Protein AF-A0A8F5C2F7-F1 (afdb_monomer)

Sequence (61 aa):
MAEFRSIRQILSIPNFGVCSQCGKEVDYAEFILVHKNRAYLFCSKACFRKWLRETRVHYGD

Foldseek 3Di:
DDPPPPPPCLVQPPFPDAAQQPRDTDSGFPDWDQDPNDIHGHNDPVSVVVVCVVVVDDDDD

Structure (mmCIF, N/CA/C/O backbone):
data_AF-A0A8F5C2F7-F1
#
_entry.id   AF-A0A8F5C2F7-F1
#
loop_
_atom_site.group_PDB
_atom_site.id
_atom_site.type_symbol
_atom_site.label_atom_id
_atom_site.label_al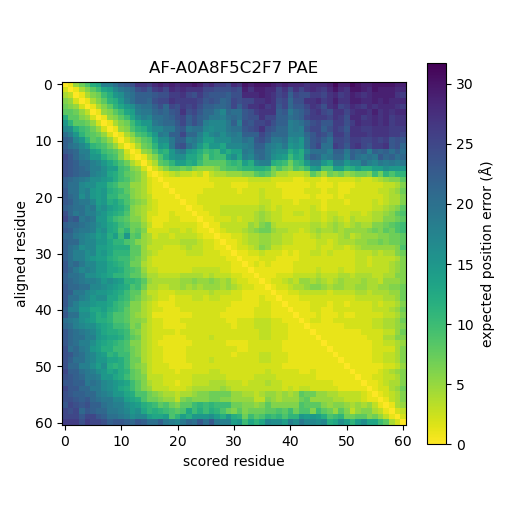t_id
_atom_site.label_comp_id
_atom_site.label_asym_id
_atom_site.label_entity_id
_atom_site.label_seq_id
_atom_site.pdbx_PDB_ins_code
_atom_site.Cartn_x
_atom_site.Cartn_y
_atom_site.Cartn_z
_atom_site.occupancy
_atom_site.B_iso_or_equiv
_atom_site.auth_seq_id
_atom_site.auth_comp_id
_atom_site.auth_asym_id
_atom_site.auth_atom_id
_atom_site.pdbx_PDB_model_num
ATOM 1 N N . MET A 1 1 ? 19.252 -30.292 -17.268 1.00 35.75 1 MET A N 1
ATOM 2 C CA . MET A 1 1 ? 19.012 -29.918 -15.858 1.00 35.75 1 MET A CA 1
ATOM 3 C C . MET A 1 1 ? 18.802 -28.413 -15.841 1.00 35.75 1 MET A C 1
ATOM 5 O O . MET A 1 1 ? 19.750 -27.693 -16.113 1.00 35.75 1 MET A O 1
ATOM 9 N N . ALA A 1 2 ? 17.561 -27.941 -15.700 1.00 42.06 2 ALA A N 1
ATOM 10 C CA . ALA A 1 2 ? 17.270 -26.508 -15.721 1.00 42.06 2 ALA A CA 1
ATOM 11 C C . ALA A 1 2 ? 17.487 -25.938 -14.315 1.00 42.06 2 ALA A C 1
ATOM 13 O O . ALA A 1 2 ? 16.718 -26.214 -13.396 1.00 42.06 2 ALA A O 1
ATOM 14 N N . GLU A 1 3 ? 18.579 -25.198 -14.150 1.00 44.09 3 GLU A N 1
ATOM 15 C CA . GLU A 1 3 ? 18.879 -24.416 -12.956 1.00 44.09 3 GLU A CA 1
ATOM 16 C C . GLU A 1 3 ? 17.842 -23.285 -12.866 1.00 44.09 3 GLU A C 1
ATOM 18 O O . GLU A 1 3 ? 17.958 -22.260 -13.535 1.00 44.09 3 GLU A O 1
ATOM 23 N N . PHE A 1 4 ? 16.783 -23.482 -12.074 1.00 42.78 4 PHE A N 1
ATOM 24 C CA . PHE A 1 4 ? 15.866 -22.405 -11.702 1.00 42.78 4 PHE A CA 1
ATOM 25 C C . PHE A 1 4 ? 16.607 -21.461 -10.750 1.00 42.78 4 PHE A C 1
ATOM 27 O O . PHE A 1 4 ? 16.443 -21.506 -9.530 1.00 42.78 4 PHE A O 1
ATOM 34 N N . ARG A 1 5 ? 17.458 -20.595 -11.311 1.00 45.41 5 ARG A N 1
ATOM 35 C CA . ARG A 1 5 ? 17.901 -19.390 -10.612 1.00 45.41 5 ARG A CA 1
ATOM 36 C C . ARG A 1 5 ? 16.637 -18.634 -10.253 1.00 45.41 5 ARG A C 1
ATOM 38 O O . ARG A 1 5 ? 15.870 -18.277 -11.139 1.00 45.41 5 ARG A O 1
ATOM 45 N N . SER A 1 6 ? 16.404 -18.444 -8.957 1.00 46.03 6 SER A N 1
ATOM 46 C CA . SER A 1 6 ? 15.379 -17.539 -8.451 1.00 46.03 6 SER A CA 1
ATOM 47 C C . SER A 1 6 ? 15.609 -16.189 -9.116 1.00 46.03 6 SER A C 1
ATOM 49 O O . SER A 1 6 ? 16.506 -15.434 -8.737 1.00 46.03 6 SER A O 1
ATOM 51 N N . ILE A 1 7 ? 14.851 -15.923 -10.177 1.00 49.28 7 ILE A N 1
ATOM 52 C CA . ILE A 1 7 ? 14.804 -14.623 -10.809 1.00 49.28 7 ILE A CA 1
ATOM 53 C C . ILE A 1 7 ? 14.055 -13.764 -9.792 1.00 49.28 7 ILE A C 1
ATOM 55 O O . ILE A 1 7 ? 12.848 -13.559 -9.879 1.00 49.28 7 ILE A O 1
ATOM 59 N N . ARG A 1 8 ? 14.788 -13.249 -8.798 1.00 45.88 8 ARG A N 1
ATOM 60 C CA . ARG A 1 8 ? 14.502 -11.940 -8.221 1.00 45.88 8 ARG A CA 1
ATOM 61 C C . ARG A 1 8 ? 14.651 -10.951 -9.373 1.00 45.88 8 ARG A C 1
ATOM 63 O O . ARG A 1 8 ? 15.624 -10.209 -9.446 1.00 45.88 8 ARG A O 1
ATOM 70 N N . GLN A 1 9 ? 13.700 -10.962 -10.303 1.00 47.75 9 GLN A N 1
ATOM 71 C CA . GLN A 1 9 ? 13.386 -9.804 -11.112 1.00 47.75 9 GLN A CA 1
ATOM 72 C C . GLN A 1 9 ? 12.832 -8.813 -10.098 1.00 47.75 9 GLN A C 1
ATOM 74 O O . GLN A 1 9 ? 11.631 -8.660 -9.903 1.00 47.75 9 GLN A O 1
ATOM 79 N N . ILE A 1 10 ? 13.765 -8.185 -9.382 1.00 49.47 10 ILE A N 1
ATOM 80 C CA . ILE A 1 10 ? 13.620 -6.823 -8.927 1.00 49.47 10 ILE A CA 1
ATOM 81 C C . ILE A 1 10 ? 13.408 -6.086 -10.242 1.00 49.47 10 ILE A C 1
ATOM 83 O O . ILE A 1 10 ? 14.348 -5.760 -10.962 1.00 49.47 10 ILE A O 1
ATOM 87 N N . LEU A 1 11 ? 12.143 -6.006 -10.642 1.00 48.47 11 LEU A N 1
ATOM 88 C CA . LEU A 1 11 ? 11.675 -5.071 -11.634 1.00 48.47 11 LEU A CA 1
ATOM 89 C C . LEU A 1 11 ? 12.002 -3.714 -11.017 1.00 48.47 11 LEU A C 1
ATOM 91 O O . LEU A 1 11 ? 11.201 -3.169 -10.264 1.00 48.47 11 LEU A O 1
ATOM 95 N N . SER A 1 12 ? 13.228 -3.237 -11.252 1.00 46.00 12 SER A N 1
ATOM 96 C CA . SER A 1 12 ? 13.678 -1.878 -10.971 1.00 46.00 12 SER A CA 1
ATOM 97 C C . SER A 1 12 ? 12.913 -0.955 -11.915 1.00 46.00 12 SER A C 1
ATOM 99 O O . SER A 1 12 ? 13.461 -0.419 -12.875 1.00 46.00 12 SER A O 1
ATOM 101 N N . ILE A 1 13 ? 11.601 -0.878 -11.710 1.00 53.12 13 ILE A N 1
ATOM 102 C CA . ILE A 1 13 ? 10.733 0.084 -12.358 1.00 53.12 13 ILE A CA 1
ATOM 103 C C . ILE A 1 13 ? 11.052 1.392 -11.637 1.00 53.12 13 ILE A C 1
ATOM 105 O O . ILE A 1 13 ? 10.837 1.458 -10.425 1.00 53.12 13 ILE A O 1
ATOM 109 N N . PRO A 1 14 ? 11.626 2.398 -12.319 1.00 45.38 14 PRO A N 1
ATOM 110 C CA . PRO A 1 14 ? 11.897 3.680 -11.686 1.00 45.38 14 PRO A CA 1
ATOM 111 C C . PRO A 1 14 ? 10.580 4.213 -11.108 1.00 45.38 14 PRO A C 1
ATOM 113 O O . PRO A 1 14 ? 9.619 4.403 -11.849 1.00 45.38 14 PRO A O 1
ATOM 116 N N . ASN A 1 15 ? 10.540 4.385 -9.781 1.00 59.56 15 ASN A N 1
ATOM 117 C CA . ASN A 1 15 ? 9.346 4.674 -8.982 1.00 59.56 15 ASN A CA 1
ATOM 118 C C . ASN A 1 15 ? 8.209 3.643 -9.117 1.00 59.56 15 ASN A C 1
ATOM 120 O O . ASN A 1 15 ? 7.233 3.849 -9.838 1.00 59.56 15 ASN A O 1
ATOM 124 N N . PHE A 1 16 ? 8.278 2.562 -8.332 1.00 71.25 16 PHE A N 1
ATOM 125 C CA . PHE A 1 16 ? 7.175 1.601 -8.197 1.00 71.25 16 PHE A CA 1
ATOM 126 C C . PHE A 1 16 ? 5.902 2.275 -7.654 1.00 71.25 16 PHE A C 1
ATOM 128 O O . PHE A 1 16 ? 4.786 1.904 -8.016 1.00 71.25 16 PHE A O 1
ATOM 135 N N . GLY A 1 17 ? 6.073 3.280 -6.788 1.00 86.50 17 GLY A N 1
ATOM 136 C CA . GLY A 1 17 ? 5.007 4.142 -6.287 1.00 86.50 17 GLY A CA 1
ATOM 137 C C . GLY A 1 17 ? 5.149 4.445 -4.799 1.00 86.50 17 GLY A C 1
ATOM 138 O O . GLY A 1 17 ? 6.228 4.348 -4.219 1.00 86.50 17 GLY A O 1
ATOM 139 N N . VAL A 1 18 ? 4.034 4.806 -4.164 1.00 92.81 18 VAL A N 1
ATOM 140 C CA . VAL A 1 18 ? 3.983 5.146 -2.737 1.00 92.81 18 VAL A CA 1
ATOM 141 C C . VAL A 1 18 ? 3.437 3.970 -1.929 1.00 92.81 18 VAL A C 1
ATOM 143 O O . VAL A 1 18 ? 2.367 3.431 -2.229 1.00 92.81 18 VAL A O 1
ATOM 146 N N . CYS A 1 19 ? 4.141 3.587 -0.861 1.00 93.75 19 CYS A N 1
ATOM 147 C CA . CYS A 1 19 ? 3.663 2.576 0.077 1.00 93.75 19 CYS A CA 1
ATOM 148 C C . CYS A 1 19 ? 2.335 3.017 0.711 1.00 93.75 19 CYS A C 1
ATOM 150 O O . CYS A 1 19 ? 2.265 4.032 1.405 1.00 93.75 19 CYS A O 1
ATOM 152 N N . SER A 1 20 ? 1.295 2.202 0.549 1.00 94.69 20 SER A N 1
ATOM 153 C CA . SER A 1 20 ? -0.070 2.482 1.005 1.00 94.69 20 SER A CA 1
ATOM 154 C C . SER A 1 20 ? -0.224 2.522 2.529 1.00 94.69 20 SER A C 1
ATOM 156 O O . SER A 1 20 ? -1.248 2.993 3.012 1.00 94.69 20 SER A O 1
ATOM 158 N N . GLN A 1 21 ? 0.775 2.046 3.285 1.00 95.94 21 GLN A N 1
ATOM 159 C CA . GLN A 1 21 ? 0.777 2.134 4.748 1.00 95.94 21 GLN A CA 1
ATOM 160 C C . GLN A 1 21 ? 1.590 3.309 5.290 1.00 95.94 21 GLN A C 1
ATOM 162 O O . GLN A 1 21 ? 1.144 3.987 6.2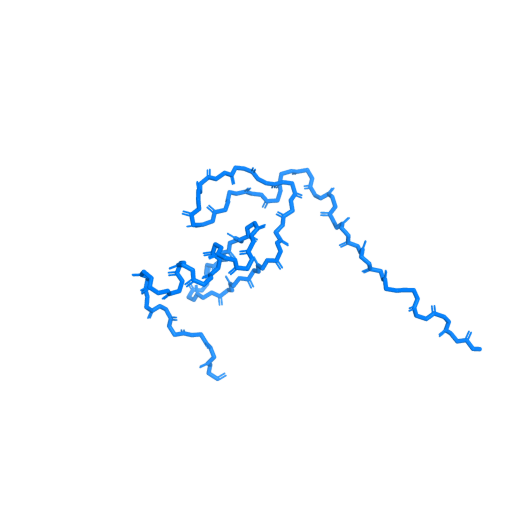09 1.00 95.94 21 GLN A O 1
ATOM 167 N N . CYS A 1 22 ? 2.831 3.480 4.826 1.00 95.38 22 CYS A N 1
ATOM 168 C CA . CYS A 1 22 ? 3.768 4.427 5.436 1.00 95.38 22 CYS A CA 1
ATOM 169 C C . CYS A 1 22 ? 3.977 5.701 4.614 1.00 95.38 22 CYS A C 1
ATOM 171 O O . CYS A 1 22 ? 4.679 6.592 5.083 1.00 95.38 22 CYS A O 1
ATOM 173 N N . GLY A 1 23 ? 3.404 5.789 3.408 1.00 94.38 23 GLY A N 1
ATOM 174 C CA . GLY A 1 23 ? 3.468 6.980 2.560 1.00 94.38 23 GLY A CA 1
ATOM 175 C C . GLY A 1 23 ? 4.836 7.253 1.930 1.00 94.38 23 GLY A C 1
ATOM 176 O O . GLY A 1 23 ? 5.011 8.294 1.312 1.00 94.38 23 GLY A O 1
ATOM 177 N N . LYS A 1 24 ? 5.812 6.348 2.078 1.00 92.69 24 LYS A N 1
ATOM 178 C CA . LYS A 1 24 ? 7.140 6.499 1.469 1.00 92.69 24 LYS A CA 1
ATOM 179 C C . LYS A 1 24 ? 7.107 6.109 -0.005 1.00 92.69 24 LYS A C 1
ATOM 181 O O . LYS A 1 24 ? 6.538 5.065 -0.334 1.00 92.69 24 LYS A O 1
ATOM 186 N N . GLU A 1 25 ? 7.742 6.913 -0.852 1.00 92.19 25 GLU A N 1
ATOM 187 C CA . GLU A 1 25 ? 8.107 6.507 -2.211 1.00 92.19 25 GLU A CA 1
ATOM 188 C C . GLU A 1 25 ? 9.088 5.339 -2.141 1.00 92.19 25 GLU A C 1
ATOM 190 O O . GLU A 1 25 ? 9.990 5.317 -1.296 1.00 92.19 25 GLU A O 1
ATOM 195 N N . VAL A 1 26 ? 8.854 4.330 -2.976 1.00 86.12 26 VAL A N 1
ATOM 196 C CA . VAL A 1 26 ? 9.673 3.126 -3.018 1.00 86.12 26 VAL A CA 1
ATOM 197 C C . VAL A 1 26 ? 9.975 2.706 -4.444 1.00 86.12 26 VAL A C 1
ATOM 199 O O . VAL A 1 26 ? 9.108 2.688 -5.319 1.00 86.12 26 VAL A O 1
ATOM 202 N N . ASP A 1 27 ? 11.218 2.281 -4.638 1.00 85.00 27 ASP A N 1
ATOM 203 C CA . ASP A 1 27 ? 11.703 1.747 -5.911 1.00 85.00 27 ASP A CA 1
ATOM 204 C C . ASP A 1 27 ? 11.221 0.308 -6.159 1.00 85.00 27 ASP A C 1
ATOM 206 O O . ASP A 1 27 ? 11.332 -0.210 -7.266 1.00 85.00 27 ASP A O 1
ATOM 210 N N . TYR A 1 28 ? 10.671 -0.351 -5.131 1.00 80.75 28 TYR A N 1
ATOM 211 C CA . TYR A 1 28 ? 10.081 -1.685 -5.227 1.00 80.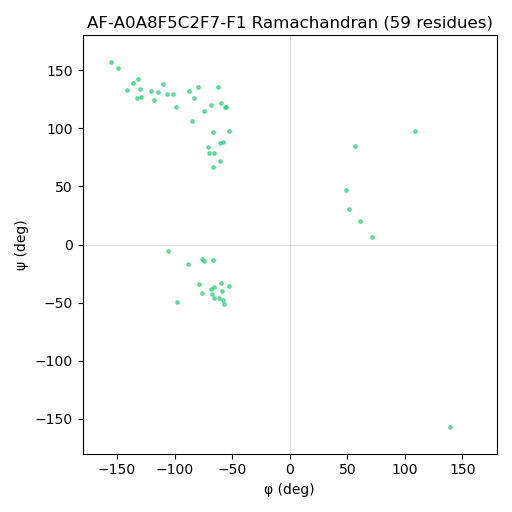75 28 TYR A CA 1
ATOM 212 C C . TYR A 1 28 ? 8.928 -1.875 -4.231 1.00 80.75 28 TYR A C 1
ATOM 214 O O . TYR A 1 28 ? 8.918 -1.295 -3.142 1.00 80.75 28 TYR A O 1
ATOM 222 N N . ALA A 1 29 ? 7.978 -2.748 -4.571 1.00 83.88 29 ALA A N 1
ATOM 223 C CA . ALA A 1 29 ? 6.976 -3.255 -3.636 1.00 83.88 29 ALA A CA 1
ATOM 224 C C . ALA A 1 29 ? 7.281 -4.713 -3.266 1.00 83.88 29 ALA A C 1
ATOM 226 O O . ALA A 1 29 ? 7.463 -5.554 -4.143 1.00 83.88 29 ALA A O 1
ATOM 227 N N . GLU A 1 30 ? 7.315 -5.023 -1.967 1.00 86.81 30 GLU A N 1
ATOM 228 C CA . GLU A 1 30 ? 7.451 -6.405 -1.482 1.00 86.81 30 GLU A CA 1
ATOM 229 C C . GLU A 1 30 ? 6.104 -7.144 -1.561 1.00 86.81 30 GLU A C 1
ATOM 231 O O . GLU A 1 30 ? 6.059 -8.338 -1.847 1.00 86.81 30 GLU A O 1
ATOM 236 N N . PHE A 1 31 ? 4.997 -6.425 -1.341 1.00 87.25 31 PHE A N 1
ATOM 237 C CA . PHE A 1 31 ? 3.641 -6.956 -1.467 1.00 87.25 31 PHE A CA 1
ATOM 238 C C . PHE A 1 31 ? 2.765 -6.016 -2.288 1.00 87.25 31 PHE A C 1
ATOM 240 O O . PHE A 1 31 ? 2.839 -4.793 -2.143 1.00 87.25 31 PHE A O 1
ATOM 247 N N . ILE A 1 32 ? 1.891 -6.609 -3.098 1.00 89.81 32 ILE A N 1
ATOM 248 C CA . ILE A 1 32 ? 0.882 -5.908 -3.888 1.00 89.81 32 ILE A CA 1
ATOM 249 C C . ILE A 1 32 ? -0.461 -6.579 -3.617 1.00 89.81 32 ILE A C 1
ATOM 251 O O . ILE A 1 32 ? -0.582 -7.796 -3.746 1.00 89.81 32 ILE A O 1
ATOM 255 N N . LEU A 1 33 ? -1.463 -5.790 -3.237 1.00 88.31 33 LEU A N 1
ATOM 256 C CA . LEU A 1 33 ? -2.840 -6.251 -3.077 1.00 88.31 33 LEU A CA 1
ATOM 257 C C . LEU A 1 33 ? -3.735 -5.508 -4.062 1.00 88.31 33 LEU A C 1
ATOM 259 O O . LEU A 1 33 ? -3.794 -4.283 -4.032 1.00 88.31 33 LEU A O 1
ATOM 263 N N . VAL A 1 34 ? -4.473 -6.241 -4.891 1.00 88.38 34 VAL A N 1
ATOM 264 C CA . VAL A 1 34 ? -5.532 -5.665 -5.725 1.00 88.38 34 VAL A CA 1
ATOM 265 C C . VAL A 1 34 ? -6.869 -5.916 -5.037 1.00 88.38 34 VAL A C 1
ATOM 267 O O . VAL A 1 34 ? -7.249 -7.060 -4.812 1.00 88.38 34 VAL A O 1
ATOM 270 N N . HIS A 1 35 ? -7.576 -4.848 -4.674 1.00 83.62 35 HIS A N 1
ATOM 271 C CA . HIS A 1 35 ? -8.883 -4.925 -4.025 1.00 83.62 35 HIS A CA 1
ATOM 272 C C . HIS A 1 35 ? -9.797 -3.821 -4.559 1.00 83.62 35 HIS A C 1
ATOM 274 O O . HIS A 1 35 ? -9.381 -2.667 -4.646 1.00 83.62 35 HIS A O 1
ATOM 280 N N . LYS A 1 36 ? -11.042 -4.167 -4.922 1.00 85.94 36 LYS A N 1
ATOM 281 C CA . LYS A 1 36 ? -12.035 -3.228 -5.490 1.00 85.94 36 LYS A CA 1
ATOM 282 C C . LYS A 1 36 ? -11.471 -2.375 -6.636 1.00 85.94 36 LYS A C 1
ATOM 284 O O . LYS A 1 36 ? -11.631 -1.159 -6.655 1.00 85.94 36 LYS A O 1
ATOM 289 N N . ASN A 1 37 ? -10.777 -3.021 -7.576 1.00 84.75 37 ASN A N 1
ATOM 290 C CA . ASN A 1 37 ? -10.142 -2.376 -8.731 1.00 84.75 37 ASN A CA 1
ATOM 291 C C . ASN A 1 37 ? -9.064 -1.324 -8.382 1.00 84.75 37 ASN A C 1
ATOM 293 O O . ASN A 1 37 ? -8.723 -0.478 -9.206 1.00 84.75 37 ASN A O 1
ATOM 297 N N . ARG A 1 38 ? -8.510 -1.368 -7.163 1.00 86.75 38 ARG A N 1
ATOM 298 C CA . ARG A 1 38 ? -7.384 -0.535 -6.733 1.00 86.75 38 ARG A CA 1
ATOM 299 C C . ARG A 1 38 ? -6.209 -1.411 -6.318 1.00 86.75 38 ARG A C 1
ATOM 301 O O . ARG A 1 38 ? -6.377 -2.355 -5.549 1.00 86.75 38 ARG A O 1
ATOM 308 N N . ALA A 1 39 ? -5.021 -1.076 -6.814 1.00 88.19 39 ALA A N 1
ATOM 309 C CA . ALA A 1 39 ? -3.774 -1.683 -6.374 1.00 88.19 39 ALA A CA 1
ATOM 310 C C . ALA A 1 39 ? -3.217 -0.929 -5.159 1.00 88.19 39 ALA A C 1
ATOM 312 O O . ALA A 1 39 ? -3.128 0.300 -5.156 1.00 88.19 39 ALA A O 1
ATOM 313 N N . TYR A 1 40 ? -2.837 -1.683 -4.135 1.00 90.75 40 TYR A N 1
ATOM 314 C CA . TYR A 1 40 ? -2.169 -1.208 -2.933 1.00 90.75 40 TYR A CA 1
ATOM 315 C C . TYR A 1 40 ? -0.766 -1.799 -2.882 1.00 90.75 40 TYR A C 1
ATOM 317 O O . TYR A 1 40 ? -0.586 -3.006 -3.055 1.00 90.75 40 TYR A O 1
ATOM 325 N N . LEU A 1 41 ? 0.218 -0.937 -2.645 1.00 92.38 41 LEU A N 1
ATOM 326 C CA . LEU A 1 41 ? 1.640 -1.269 -2.664 1.00 92.38 41 LEU A CA 1
ATOM 327 C C . LEU A 1 41 ? 2.198 -1.230 -1.248 1.00 92.38 41 LEU A C 1
ATOM 329 O O . LEU A 1 41 ? 1.910 -0.298 -0.494 1.00 92.38 41 LEU A O 1
ATOM 333 N N . PHE A 1 42 ? 3.039 -2.196 -0.890 1.00 93.69 42 PHE A N 1
ATOM 334 C CA . PHE A 1 42 ? 3.645 -2.245 0.435 1.00 93.69 42 PHE A CA 1
ATOM 335 C C . PHE A 1 42 ? 5.142 -2.505 0.351 1.00 93.69 42 PHE A C 1
ATOM 337 O O . PHE A 1 42 ? 5.594 -3.498 -0.217 1.00 93.69 42 PHE A O 1
ATOM 344 N N . CYS A 1 43 ? 5.905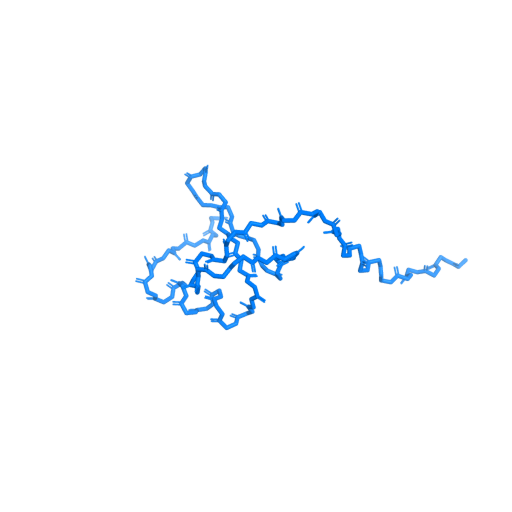 -1.625 0.994 1.00 92.75 43 CYS A N 1
ATOM 345 C CA . CYS A 1 43 ? 7.361 -1.707 1.060 1.00 92.75 43 CYS A CA 1
ATOM 346 C C . CYS A 1 43 ? 7.870 -2.802 2.005 1.00 92.75 43 CYS A C 1
ATOM 348 O O . CYS A 1 43 ? 9.060 -3.091 2.018 1.00 92.75 43 CYS A O 1
ATOM 350 N N . SER A 1 44 ? 6.999 -3.350 2.861 1.00 92.94 44 SER A N 1
ATOM 351 C CA . SER A 1 44 ? 7.356 -4.450 3.748 1.00 92.94 44 SER A CA 1
ATOM 352 C C . SER A 1 44 ? 6.155 -5.291 4.178 1.00 92.94 44 SER A C 1
ATOM 354 O O . SER A 1 44 ? 5.028 -4.788 4.277 1.00 92.94 44 SER A O 1
ATOM 356 N N . LYS A 1 45 ? 6.406 -6.544 4.577 1.00 92.94 45 LYS A N 1
ATOM 357 C CA . LYS A 1 45 ? 5.407 -7.410 5.241 1.00 92.94 45 LYS A CA 1
ATOM 358 C C . LYS A 1 45 ? 4.755 -6.750 6.460 1.0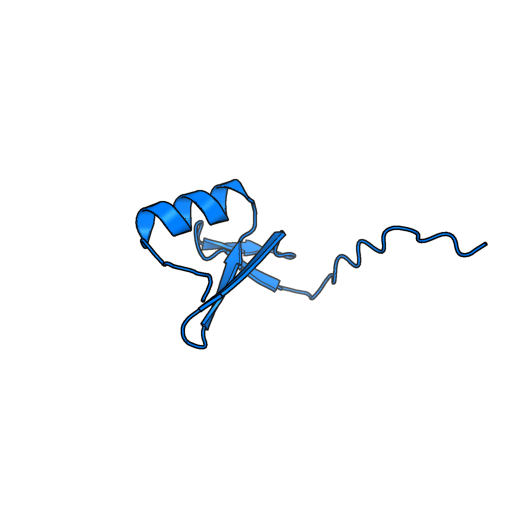0 92.94 45 LYS A C 1
ATOM 360 O O . LYS A 1 45 ? 3.571 -6.958 6.733 1.00 92.94 45 LYS A O 1
ATOM 365 N N . ALA A 1 46 ? 5.525 -5.964 7.214 1.00 95.19 46 ALA A N 1
ATOM 366 C CA . ALA A 1 46 ? 5.026 -5.237 8.378 1.00 95.19 46 ALA A CA 1
ATOM 367 C C . ALA A 1 46 ? 4.031 -4.139 7.973 1.00 95.19 46 ALA A C 1
ATOM 369 O O . ALA A 1 46 ? 2.975 -4.020 8.597 1.00 95.19 46 ALA A O 1
ATOM 370 N N . CYS A 1 47 ? 4.332 -3.391 6.904 1.00 95.69 47 CYS A N 1
ATOM 371 C CA . CYS A 1 47 ? 3.427 -2.387 6.346 1.00 95.69 47 CYS A CA 1
ATOM 372 C C . CYS A 1 47 ? 2.121 -3.019 5.862 1.00 95.69 47 CYS A C 1
ATOM 374 O O . CYS A 1 47 ? 1.052 -2.551 6.240 1.00 95.69 47 CYS A O 1
ATOM 376 N N . PHE A 1 48 ? 2.208 -4.128 5.125 1.00 94.44 48 PHE A N 1
ATOM 377 C CA . PHE A 1 48 ? 1.037 -4.868 4.657 1.00 94.44 48 PHE A CA 1
ATOM 378 C C . PHE A 1 48 ? 0.126 -5.312 5.814 1.00 94.44 48 PHE A C 1
ATOM 380 O O . PHE A 1 48 ? -1.063 -5.007 5.838 1.00 94.44 48 PHE A O 1
ATOM 387 N N . ARG A 1 49 ? 0.686 -5.968 6.840 1.00 93.88 49 ARG A N 1
ATOM 388 C CA . ARG A 1 49 ? -0.087 -6.445 8.002 1.00 93.88 49 ARG A CA 1
ATOM 389 C C . ARG A 1 49 ? -0.682 -5.319 8.843 1.00 93.88 49 ARG A C 1
ATOM 391 O O . ARG A 1 49 ? -1.758 -5.488 9.411 1.00 93.88 49 ARG A O 1
ATOM 398 N N . LYS A 1 50 ? 0.031 -4.199 8.996 1.00 96.38 50 LYS A N 1
ATOM 399 C CA . LYS A 1 50 ? -0.497 -3.034 9.717 1.00 96.38 50 LYS A CA 1
ATOM 400 C C . LYS A 1 50 ? -1.686 -2.444 8.959 1.00 96.38 50 LYS A C 1
ATOM 402 O O . LYS A 1 50 ? -2.742 -2.289 9.562 1.00 96.38 50 LYS A O 1
ATOM 407 N N . TRP A 1 51 ? -1.541 -2.281 7.647 1.00 95.56 51 TRP A N 1
ATOM 408 C CA . TRP A 1 51 ? -2.604 -1.792 6.778 1.00 95.56 51 TRP A CA 1
ATOM 409 C C . TRP A 1 51 ? -3.857 -2.659 6.840 1.00 95.56 51 TRP A C 1
ATOM 411 O O . TRP A 1 51 ? -4.941 -2.138 7.064 1.00 95.56 51 TRP A O 1
ATOM 421 N N . LEU A 1 52 ? -3.716 -3.984 6.743 1.00 93.06 52 LEU A N 1
ATOM 422 C CA . LEU A 1 52 ? -4.850 -4.910 6.843 1.00 93.06 52 LEU A CA 1
ATOM 423 C C . LEU A 1 52 ? -5.610 -4.791 8.170 1.00 93.06 52 LEU A C 1
ATOM 425 O O . LEU A 1 52 ? -6.837 -4.855 8.190 1.00 93.06 52 LEU A O 1
ATOM 429 N N . ARG A 1 53 ? -4.892 -4.609 9.286 1.00 93.00 53 ARG A N 1
ATOM 430 C CA . ARG A 1 53 ? -5.515 -4.443 10.609 1.00 93.00 53 ARG A CA 1
ATOM 431 C C . ARG A 1 53 ? -6.269 -3.121 10.731 1.00 93.00 53 ARG A C 1
ATOM 433 O O . ARG A 1 53 ? -7.324 -3.092 11.357 1.00 93.00 53 ARG A O 1
ATOM 440 N N . GLU A 1 54 ? -5.730 -2.052 10.152 1.00 93.75 54 GLU A N 1
ATOM 441 C CA . GLU A 1 54 ? -6.322 -0.711 10.211 1.00 93.75 54 GLU A CA 1
ATOM 442 C C . GLU A 1 54 ? -7.524 -0.574 9.272 1.00 93.75 54 GLU A C 1
ATOM 444 O O . GLU A 1 54 ? -8.547 -0.016 9.661 1.00 93.75 54 GLU A O 1
ATOM 449 N N . THR A 1 55 ? -7.436 -1.123 8.059 1.00 91.06 55 THR A N 1
ATOM 450 C CA . THR A 1 55 ? -8.495 -0.997 7.048 1.00 91.06 55 THR A CA 1
ATOM 451 C C . THR A 1 55 ? -9.561 -2.082 7.136 1.00 91.06 55 THR A C 1
ATOM 453 O O . THR A 1 55 ? -10.634 -1.915 6.559 1.00 91.06 55 THR A O 1
ATOM 456 N N . ARG A 1 56 ? -9.282 -3.190 7.841 1.00 86.88 56 ARG A N 1
ATOM 457 C CA . ARG A 1 56 ? -10.153 -4.377 7.928 1.00 86.88 56 ARG A CA 1
ATOM 458 C C . ARG A 1 56 ? -10.579 -4.899 6.552 1.00 86.88 56 ARG A C 1
ATOM 460 O O . ARG A 1 56 ? -11.673 -5.432 6.388 1.00 86.88 56 ARG A O 1
ATOM 467 N N . VAL A 1 57 ? -9.723 -4.724 5.547 1.00 84.69 57 VAL A N 1
ATOM 468 C CA . VAL A 1 57 ? -9.971 -5.253 4.207 1.00 84.69 57 VAL A CA 1
ATOM 469 C C . VAL A 1 57 ? -9.886 -6.772 4.259 1.00 84.69 57 VAL A C 1
ATOM 471 O O . VAL A 1 57 ? -8.848 -7.340 4.599 1.00 84.69 57 VAL A O 1
ATOM 474 N N . HIS A 1 58 ? -10.985 -7.422 3.892 1.00 76.56 58 HIS A N 1
ATOM 475 C CA . HIS A 1 58 ? -11.016 -8.847 3.605 1.00 76.56 58 HIS A CA 1
ATOM 476 C C . HIS A 1 58 ? -10.559 -9.049 2.157 1.00 76.56 58 HIS A C 1
ATOM 478 O O . HIS A 1 58 ? -11.060 -8.397 1.239 1.00 76.56 58 HIS A O 1
ATOM 484 N N . TYR A 1 59 ? -9.561 -9.904 1.966 1.00 71.31 59 TYR A N 1
ATOM 485 C CA . TYR A 1 59 ? -9.020 -10.259 0.662 1.00 71.31 59 TYR A CA 1
ATOM 486 C C . TYR A 1 59 ? -8.952 -11.784 0.570 1.00 71.31 59 TYR A C 1
ATOM 488 O O . TYR A 1 59 ? -8.504 -12.434 1.514 1.00 71.31 59 TYR A O 1
ATOM 496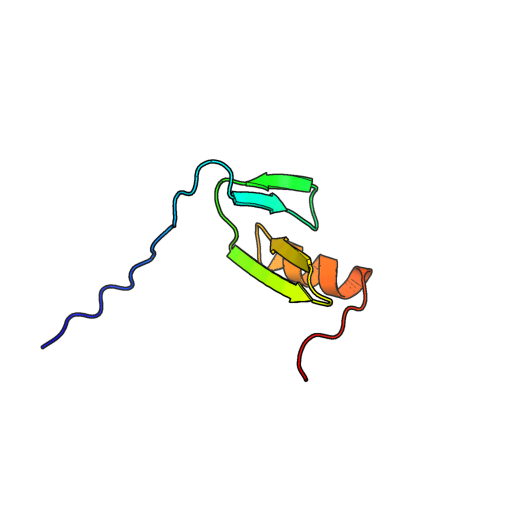 N N . GLY A 1 60 ? -9.419 -12.327 -0.553 1.00 60.41 60 GLY A N 1
ATOM 497 C CA . GLY A 1 60 ? -9.705 -13.751 -0.725 1.00 60.41 60 GLY A CA 1
ATOM 498 C C . GLY A 1 60 ? -11.213 -13.987 -0.790 1.00 60.41 60 GLY A C 1
ATOM 499 O O . GLY A 1 60 ? -11.865 -14.015 0.251 1.00 60.41 60 GLY A O 1
ATOM 500 N N . ASP A 1 61 ? -11.722 -14.102 -2.016 1.00 49.84 61 ASP A N 1
ATOM 501 C CA . ASP A 1 61 ? -12.884 -14.933 -2.363 1.00 49.84 61 ASP A CA 1
ATOM 502 C C . ASP A 1 61 ? -12.337 -16.248 -2.938 1.00 49.84 61 ASP A C 1
ATOM 504 O O . ASP A 1 61 ? -11.302 -16.171 -3.652 1.00 49.84 61 ASP A O 1
#

pLDDT: mean 77.76, std 19.59, range [35.75, 96.38]

Solvent-accessible surface area (backbone atoms only — not comparable to full-atom values): 3953 Å² total; per-residue (Å²): 136,85,80,80,68,83,77,76,72,72,64,76,43,86,66,63,42,56,18,72,58,79,69,44,76,30,55,53,62,73,41,76,48,77,57,96,97,38,80,40,37,13,70,35,74,67,40,45,55,51,41,39,68,75,67,65,65,85,80,86,134

Nearest PDB structures (foldseek):
  2das-assembly1_A  TM=6.912E-01  e=3.094E-01  Homo sapiens
  3n20-assembly1_A-1  TM=6.602E-01  e=5.400E-01  Pseudomonas sp. OX1
  3n1y-assembly1_A-1  TM=5.228E-01  e=3.556E-01  Pseudomonas sp. OX1
  5tdv-assembly1_D  TM=5.579E-01  e=8.199E-01  Ectopseudomonas mendocina
  2em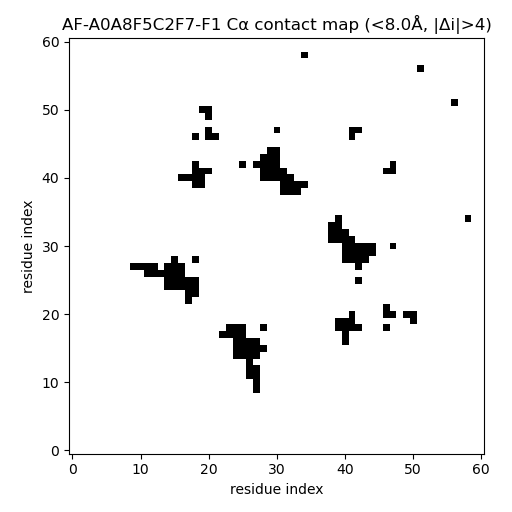i-assembly1_A  TM=4.623E-01  e=6.617E+00  Homo sapiens

InterPro domains:
  IPR011017 TRASH domain [SM00746] (19-55)

Organism: NCBI:txid2286

Secondary structure (DSSP, 8-state):
-------------S--EE-TTT--EES--SEEEEETTEEEEESSHHHHHHHHHHH------

Mean predicted aligned error: 9.41 Å

Radius of gyration: 13.84 Å; Cα contacts (8 Å, |Δi|>4): 77; chains: 1; bounding box: 32×37×26 Å

=== Feature glossary ===
Legend for the data blocks above and below:

— What the protein is —

The amino-acid sequence is the protein's primary structure: the linear order of residues from the N-terminus to the C-terminus, written in one-letter code. Everything else here — the 3D coordinates, the secondary structure, the domain annotations — is ultimately a consequence of this string.

Functional annotations link the protein to curated databases. InterPro entries identify conserved do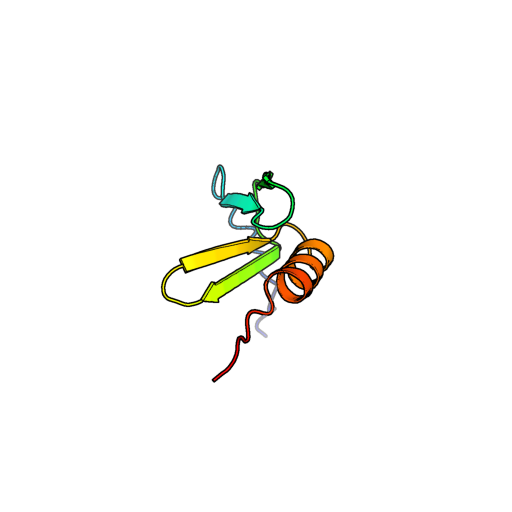mains and families by matching the sequence against member-database signatures (Pfam, PROSITE, CDD, …). Gene Ontology (GO) terms describe molecular function, biological process, and cellular component in a controlled vocabulary. CATH places the structure in a hierarchical fold classification (Class/Architecture/Topology/Homologous-superfamily). The organism is the source species.

— Where its atoms are —

Atomic coordinates in PDBx/mmCIF format — the same representation the Protein Data Bank distributes. Each line of the _atom_site loop places one backbone atom in Cartesian space (units: ångströms, origin: arbitrary).

The six renders are orthographic views along the three Cartesian axes in both directions. Representation (cartoon, sticks, or surface) and color scheme (sequence-rainbow or by-chain) vary across proteins so the training set covers all the common visualization conventions.

— Local backbone conformation —

Eight-state secondary structure (DSSP): H is the canonical α-helix, G the tighter 3₁₀-helix, I the wider π-helix; E/B are β-structure, T and S are turns and bends, and '-' is everything else. DSSP derives these from the pattern of main-chain N–H···O=C hydrogen bonds, not from the sequence.

Three-state secondary structure (P-SEA) collapses the eight DSSP classes into helix (a), strand (b), and coil (c). P-SEA assigns these from Cα geometry alone — distances and angles — without requiring backbone oxygens, so it works on any Cα trace.

φ (phi) and ψ (psi) are the two rotatable backbone dihedrals per residue: φ is the C(i-1)–N–Cα–C torsion, ψ is the N–Cα–C–N(i+1) torsion, both in degrees on (−180°, 180°]. α-helical residues cluster near (−60°, −45°); β-strand residues near (−120°, +130°). A Ramachandran plot is simply a scatter of (φ, ψ) for every residue.

— Global shape and packing —

The geometric summary reports three shape descriptors. Rg (radius of gyration) measures how spread out the Cα atoms are about their centre of mass; compact globular proteins have small Rg, elongated or unfolded ones large. Cα contacts (<8 Å, |i−j|>4) count long-range residue pairs in spatial proximity — high for tightly packed folds, near zero for rods or random coil. The bounding-box extents give the protein's footprint along x, y, z in Å.

SASA measures how much of the protein is reachable by solvent. It is computed by rolling a water-sized probe over the atomic surface and summing the exposed area (Å²). Per-residue SASA distinguishes core (buried, low SASA) from surface (exposed, high SASA) residues; total SASA is a whole-molecule size measure.

Plot images: a contact map (which residues are close in 3D, as an N×N binary image), a Ramachandran s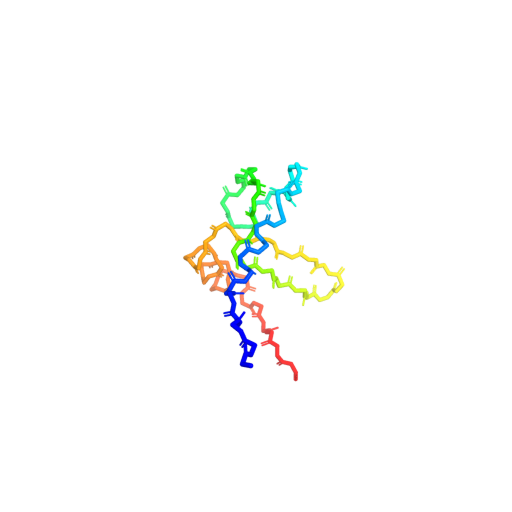catter (backbone torsion angles, revealing secondary-structure composition at a glance), and — for AlphaFold structures — a PAE heatmap (pairwise prediction confidence).

— Structural neighborhood —

A 3Di character summarizes, for each residue, the relative orientation of the Cα frame of its nearest spatial neighbor. Because it encodes fold topology rather than chemistry, 3Di alignments detect remote structural similarity that sequence alignment misses.

The Foldseek neighbor list gives the closest experimentally determined structures in the PDB, ranked by structural alignment. TM-score near 1 means near-identical fold; near 0.3 means only rough topology match. This is how one finds what a novel AlphaFold prediction most resembles in the solved-structure universe.

— Confidence and disorder —

For AlphaFold models, the B-factor field carries pLDDT — the model's own estimate of local accuracy on a 0–100 scale. Regions with pLDDT<50 should be treated as essentially unmodeled; they often correspond to intrinsically disordered segments.

Crystallographic B-factors measure how much each atom's electron density is smeared out, in Å². They rise in mobile loops and surface residues and fall in the buried interior. In AlphaFold models this column is repurposed to hold pLDDT instead.

Predicted Aligned Error (PAE) is an AlphaFold confidence matrix: entry (i, j) is the expected error in the position of residue j, in ångströms, when the prediction is superimposed on the true structure at residue i. Low PAE within a block of residues means that block is internally rigid and well-predicted; high PAE between two blocks means their relative placement is uncertain even if each block individually is confident.